Protein AF-A0AA97N995-F1 (afdb_monomer_lite)

Foldseek 3Di:
DPPDPVDDDDDPDDDDCVVVPDPVCCVPPDVVSPPPDDDDPPDDDDDDDDPCPDD

Secondary structure (DSSP, 8-state):
----TTS----S----GGGTS-GGGGGSS-TTTSTT----TT-PPPP---S----

Radius of gyration: 19.56 Å; chains: 1; bounding box: 44×30×36 Å

Sequence (55 aa):
MPLDHRRLRGPEESQPPALWAAAAAENDEDEEGAGSAPRDPCALRPLFARAGLLS

Structure (mmCIF, N/CA/C/O backbone):
data_AF-A0AA97N995-F1
#
_entry.id   AF-A0AA97N995-F1
#
loop_
_atom_site.group_PDB
_atom_site.id
_atom_site.type_symbol
_atom_site.label_atom_id
_atom_site.label_alt_id
_atom_site.label_comp_id
_atom_site.label_asym_id
_atom_site.label_entity_id
_atom_site.label_seq_id
_atom_site.pdbx_PDB_ins_code
_atom_site.Cartn_x
_atom_site.Cartn_y
_atom_site.Cartn_z
_atom_site.occupancy
_atom_site.B_iso_or_equiv
_atom_site.auth_seq_id
_atom_site.auth_comp_id
_atom_site.auth_asym_id
_atom_site.auth_atom_id
_atom_site.pdbx_PDB_model_num
ATOM 1 N N . MET A 1 1 ? 12.991 13.003 -14.646 1.00 54.47 1 MET A N 1
ATOM 2 C CA . MET A 1 1 ? 13.051 14.162 -13.722 1.00 54.47 1 MET A CA 1
ATOM 3 C C . MET A 1 1 ? 14.439 14.768 -13.833 1.00 54.47 1 MET A C 1
ATOM 5 O O . MET A 1 1 ? 15.378 13.982 -13.893 1.00 54.47 1 MET A O 1
ATOM 9 N N . PRO A 1 2 ? 14.600 16.100 -13.906 1.00 65.62 2 PRO A N 1
ATOM 10 C CA . PRO A 1 2 ? 15.922 16.721 -13.809 1.00 65.62 2 PRO A CA 1
ATOM 11 C C . PRO A 1 2 ? 16.653 16.180 -12.573 1.00 65.62 2 PRO A C 1
ATOM 13 O O . PRO A 1 2 ? 15.998 15.928 -11.561 1.00 65.62 2 PRO A O 1
ATOM 16 N N . LEU A 1 3 ? 17.970 15.966 -12.661 1.00 74.69 3 LEU A N 1
ATOM 17 C CA . LEU A 1 3 ? 18.782 15.415 -11.569 1.00 74.69 3 LEU A CA 1
ATOM 18 C C . LEU A 1 3 ? 18.550 16.213 -10.274 1.00 74.69 3 LEU A C 1
ATOM 20 O O . LEU A 1 3 ? 19.021 17.340 -10.137 1.00 74.69 3 LEU A O 1
ATOM 24 N N . ASP A 1 4 ? 17.815 15.634 -9.322 1.00 87.12 4 ASP A N 1
ATOM 25 C CA . ASP A 1 4 ? 17.590 16.254 -8.018 1.00 87.12 4 ASP A CA 1
ATOM 26 C C . ASP A 1 4 ? 18.879 16.163 -7.195 1.00 87.12 4 ASP A C 1
ATOM 28 O O . ASP A 1 4 ? 19.268 15.100 -6.712 1.00 87.12 4 ASP A O 1
ATOM 32 N N . HIS A 1 5 ? 19.554 17.299 -7.033 1.00 90.56 5 HIS A N 1
ATOM 33 C CA . HIS A 1 5 ? 20.814 17.393 -6.298 1.00 90.56 5 HIS A CA 1
ATOM 34 C C . HIS A 1 5 ? 20.661 17.289 -4.772 1.00 90.56 5 HIS A C 1
ATOM 36 O O . HIS A 1 5 ? 21.672 17.269 -4.071 1.00 90.56 5 HIS A O 1
ATOM 42 N N . ARG A 1 6 ? 19.432 17.245 -4.242 1.00 92.62 6 ARG A N 1
ATOM 43 C CA . ARG A 1 6 ? 19.164 17.105 -2.799 1.00 92.62 6 ARG A CA 1
ATOM 44 C C . ARG A 1 6 ? 18.863 15.669 -2.381 1.00 92.62 6 ARG A C 1
ATOM 46 O O . ARG A 1 6 ? 18.748 15.403 -1.187 1.00 92.62 6 ARG A O 1
ATOM 53 N N . ARG A 1 7 ? 18.719 14.752 -3.339 1.00 89.31 7 ARG A N 1
ATOM 54 C CA . ARG A 1 7 ? 18.424 13.338 -3.092 1.00 89.31 7 ARG A CA 1
ATOM 55 C C . ARG A 1 7 ? 19.610 12.465 -3.459 1.00 89.31 7 ARG A C 1
ATOM 57 O O . ARG A 1 7 ? 20.504 12.858 -4.208 1.00 89.31 7 ARG A O 1
ATOM 64 N N . LEU A 1 8 ? 19.595 11.247 -2.929 1.00 88.44 8 LEU A N 1
ATOM 65 C CA . LEU A 1 8 ? 20.512 10.210 -3.377 1.00 88.44 8 LEU A CA 1
ATOM 66 C C . LEU A 1 8 ? 20.268 9.924 -4.861 1.00 88.44 8 LEU A C 1
ATOM 68 O O . LEU A 1 8 ? 19.123 9.835 -5.308 1.00 88.44 8 LEU A O 1
ATOM 72 N N . ARG A 1 9 ? 21.358 9.789 -5.618 1.00 88.06 9 ARG A N 1
ATOM 73 C CA . ARG A 1 9 ? 21.298 9.492 -7.050 1.00 88.06 9 ARG A CA 1
ATOM 74 C C . ARG A 1 9 ? 20.975 8.013 -7.240 1.00 88.06 9 ARG A C 1
ATOM 76 O O . ARG A 1 9 ? 21.819 7.162 -6.977 1.00 88.06 9 ARG A O 1
ATOM 83 N N . GLY A 1 10 ? 19.743 7.735 -7.654 1.00 87.56 10 GLY A N 1
ATOM 84 C CA . GLY A 1 10 ? 19.320 6.425 -8.145 1.00 87.56 10 GLY A CA 1
ATOM 85 C C . GLY A 1 10 ? 19.602 6.252 -9.643 1.00 87.56 10 GLY A C 1
ATOM 86 O O . GLY A 1 10 ? 20.188 7.146 -10.261 1.00 87.56 10 GLY A O 1
ATOM 87 N N . PRO A 1 11 ? 19.184 5.120 -10.235 1.00 89.81 11 PRO A N 1
ATOM 88 C CA . PRO A 1 11 ? 19.184 4.959 -11.685 1.00 89.81 11 PRO A CA 1
ATOM 89 C C . PRO A 1 11 ? 18.287 6.011 -12.351 1.00 89.81 11 PRO A C 1
ATOM 91 O O . PRO A 1 11 ? 17.326 6.492 -11.749 1.00 89.81 11 PRO A O 1
ATOM 94 N N . GLU A 1 12 ? 18.598 6.358 -13.601 1.00 88.06 12 GLU A N 1
ATOM 95 C CA . GLU A 1 12 ? 17.800 7.320 -14.375 1.00 88.06 12 GLU A CA 1
ATOM 96 C C . GLU A 1 12 ? 16.389 6.789 -14.661 1.00 88.06 12 GLU A C 1
ATOM 98 O O . GLU A 1 12 ? 15.420 7.548 -14.620 1.00 88.06 12 GLU A O 1
ATOM 103 N N . GLU A 1 13 ? 16.274 5.475 -14.877 1.00 87.56 13 GLU A N 1
ATOM 104 C CA . GLU A 1 13 ? 15.017 4.779 -15.130 1.00 87.56 13 GLU A CA 1
ATOM 105 C C . GLU A 1 13 ? 14.878 3.543 -14.234 1.00 87.56 13 GLU A C 1
ATOM 107 O O . GLU A 1 13 ? 15.819 2.775 -14.031 1.00 87.56 13 GLU A O 1
ATOM 112 N N . SER A 1 14 ? 13.669 3.332 -13.716 1.00 89.62 14 SER A N 1
ATOM 113 C CA . SER A 1 14 ? 13.271 2.106 -13.029 1.00 89.62 14 SER A CA 1
ATOM 114 C C . SER A 1 14 ? 11.814 1.820 -13.369 1.00 89.62 14 SER A C 1
ATOM 116 O O . SER A 1 14 ? 10.930 2.594 -12.999 1.00 89.62 14 SER A O 1
ATOM 118 N N . GLN A 1 15 ? 11.556 0.735 -14.090 1.00 91.06 15 GLN A N 1
ATOM 119 C CA . GLN A 1 15 ? 10.193 0.310 -14.396 1.00 91.06 15 GLN A CA 1
ATOM 120 C C . GLN A 1 15 ? 9.666 -0.597 -13.254 1.00 91.06 15 GLN A C 1
ATOM 122 O O . GLN A 1 15 ? 10.431 -1.416 -12.734 1.00 91.06 15 GLN A O 1
ATOM 127 N N . PRO A 1 16 ? 8.408 -0.434 -12.798 1.00 90.00 16 PRO A N 1
ATOM 128 C CA . PRO A 1 16 ? 7.852 -1.237 -11.710 1.00 90.00 16 PRO A CA 1
ATOM 129 C C . PRO A 1 16 ? 7.483 -2.659 -12.173 1.00 90.00 16 PRO A C 1
ATOM 131 O O . PRO A 1 16 ? 6.960 -2.815 -13.277 1.00 90.00 16 PRO A O 1
ATOM 134 N N . PRO A 1 17 ? 7.678 -3.690 -11.322 1.00 86.19 17 PRO A N 1
ATOM 135 C CA . PRO A 1 17 ? 7.465 -5.097 -11.676 1.00 86.19 17 PRO A CA 1
ATOM 136 C C . PRO A 1 17 ? 6.051 -5.415 -12.184 1.00 86.19 17 PRO A C 1
ATOM 138 O O . PRO A 1 17 ? 5.898 -6.302 -13.019 1.00 86.19 17 PRO A O 1
ATOM 141 N N . ALA A 1 18 ? 5.038 -4.669 -11.729 1.00 85.88 18 ALA A N 1
ATOM 142 C CA . ALA A 1 18 ? 3.638 -4.844 -12.119 1.00 85.88 18 ALA A CA 1
ATOM 143 C C . ALA A 1 18 ? 3.406 -4.749 -13.638 1.00 85.88 18 ALA A C 1
ATOM 145 O O . ALA A 1 18 ? 2.553 -5.452 -14.166 1.00 85.88 18 ALA A O 1
ATOM 146 N N . LEU A 1 19 ? 4.209 -3.960 -14.366 1.00 84.00 19 LEU A N 1
ATOM 147 C CA . LEU A 1 19 ? 4.079 -3.828 -15.825 1.00 84.00 19 LEU A CA 1
ATOM 148 C C . LEU A 1 19 ? 4.401 -5.119 -16.584 1.00 84.00 19 LEU A C 1
ATOM 150 O O . LEU A 1 19 ? 3.980 -5.281 -17.728 1.00 84.00 19 LEU A O 1
ATOM 154 N N . TRP A 1 20 ? 5.166 -6.017 -15.967 1.00 82.12 20 TRP A N 1
ATOM 155 C CA . TRP A 1 20 ? 5.560 -7.291 -16.570 1.00 82.12 20 TRP A CA 1
ATOM 156 C C . TRP A 1 20 ? 5.067 -8.495 -15.778 1.00 82.12 20 TRP A C 1
ATOM 158 O O . TRP A 1 20 ? 5.310 -9.634 -16.182 1.00 82.12 20 TRP A O 1
ATOM 168 N N . ALA A 1 21 ? 4.367 -8.267 -14.667 1.00 84.69 21 ALA A N 1
ATOM 169 C CA . ALA A 1 21 ? 3.559 -9.303 -14.067 1.00 84.69 21 ALA A CA 1
ATOM 170 C C . ALA A 1 21 ? 2.481 -9.671 -15.096 1.00 84.69 21 ALA A C 1
ATOM 172 O O . ALA A 1 21 ? 1.653 -8.845 -15.474 1.00 84.69 21 ALA A O 1
ATOM 173 N N . ALA A 1 22 ? 2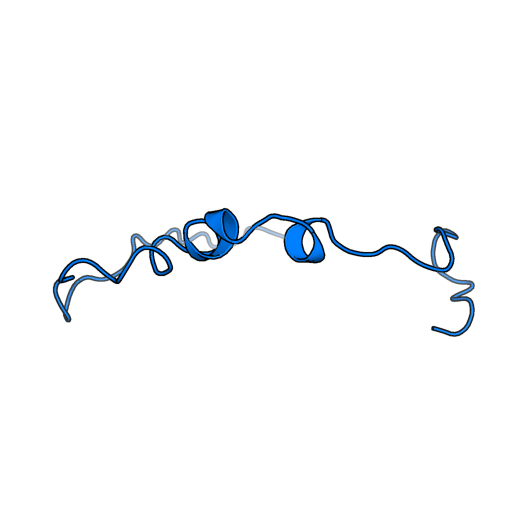.507 -10.910 -15.595 1.00 73.62 22 ALA A N 1
ATOM 174 C CA . ALA A 1 22 ? 1.364 -11.448 -16.324 1.00 73.62 22 ALA A CA 1
ATOM 175 C C . ALA A 1 22 ? 0.113 -11.271 -15.445 1.00 73.62 22 ALA A C 1
ATOM 177 O O . ALA A 1 22 ? 0.237 -11.349 -14.223 1.00 73.62 22 ALA A O 1
ATOM 178 N N . ALA A 1 23 ? -1.055 -11.040 -16.054 1.00 60.56 23 ALA A N 1
ATOM 179 C CA . ALA A 1 23 ? -2.334 -10.627 -15.448 1.00 60.56 23 ALA A CA 1
ATOM 180 C C . ALA A 1 23 ? -2.920 -11.521 -14.318 1.00 60.56 23 ALA A C 1
ATOM 182 O O . ALA A 1 23 ? -4.110 -11.485 -14.043 1.00 60.56 23 ALA A O 1
ATOM 183 N N . ALA A 1 24 ? -2.111 -12.319 -13.623 1.00 54.88 24 ALA A N 1
ATOM 184 C CA . ALA A 1 24 ? -2.393 -12.803 -12.278 1.00 54.88 24 ALA A CA 1
ATOM 185 C C . ALA A 1 24 ? -2.354 -11.677 -11.221 1.00 54.88 24 ALA A C 1
ATOM 187 O O . ALA A 1 24 ? -2.870 -11.872 -10.127 1.00 54.88 24 ALA A O 1
ATOM 188 N N . ALA A 1 25 ? -1.788 -10.506 -11.548 1.00 53.97 25 ALA A N 1
ATOM 189 C CA . ALA A 1 25 ? -1.770 -9.323 -10.680 1.00 53.97 25 ALA A CA 1
ATOM 190 C C . ALA A 1 25 ? -3.028 -8.436 -10.780 1.00 53.97 25 ALA A C 1
ATOM 192 O O . ALA A 1 25 ? -3.141 -7.488 -10.017 1.00 53.97 25 ALA A O 1
ATOM 193 N N . GLU A 1 26 ? -4.009 -8.748 -11.641 1.00 49.88 26 GLU A N 1
ATOM 194 C CA . GLU A 1 26 ? -5.350 -8.144 -11.496 1.00 49.88 26 GLU A CA 1
ATOM 195 C C . GLU A 1 26 ? -6.101 -8.710 -10.273 1.00 49.88 26 GLU A C 1
ATOM 197 O O . GLU A 1 26 ? -7.098 -8.142 -9.844 1.00 49.88 26 GLU A O 1
ATOM 202 N N . ASN A 1 27 ? -5.594 -9.792 -9.667 1.00 47.91 27 ASN A N 1
ATOM 203 C CA . ASN A 1 27 ? -6.175 -10.424 -8.481 1.00 47.91 27 ASN A CA 1
ATOM 204 C C . ASN A 1 27 ? -5.459 -10.097 -7.161 1.00 47.91 27 ASN A C 1
ATOM 206 O O . ASN A 1 27 ? -5.891 -10.611 -6.133 1.00 47.91 27 ASN A O 1
ATOM 210 N N . ASP A 1 28 ? -4.383 -9.304 -7.172 1.00 50.12 28 ASP A N 1
ATOM 211 C CA . ASP A 1 28 ? -3.533 -9.110 -5.981 1.00 50.12 28 ASP A CA 1
ATOM 212 C C . ASP A 1 28 ? -3.106 -7.645 -5.758 1.00 50.12 28 ASP A C 1
ATOM 214 O O . ASP A 1 28 ? -2.167 -7.372 -5.013 1.00 50.12 28 ASP A O 1
ATOM 218 N N . GLU A 1 29 ? -3.795 -6.686 -6.393 1.00 48.19 29 GLU A N 1
ATOM 219 C CA . GLU A 1 29 ? -3.693 -5.260 -6.030 1.00 48.19 29 GLU A CA 1
ATOM 220 C C . GLU A 1 29 ? -4.853 -4.752 -5.179 1.00 48.19 29 GLU A C 1
ATOM 222 O O . GLU A 1 29 ? -4.757 -3.650 -4.667 1.00 48.19 29 GLU A O 1
ATOM 227 N N . ASP A 1 30 ? -5.861 -5.574 -4.905 1.00 44.41 30 ASP A N 1
ATOM 228 C CA . ASP A 1 30 ? -6.741 -5.410 -3.756 1.00 44.41 30 ASP A CA 1
ATOM 229 C C . ASP A 1 30 ? -7.417 -6.767 -3.491 1.00 44.41 30 ASP A C 1
ATOM 231 O O . ASP A 1 30 ? -7.754 -7.506 -4.416 1.00 44.41 30 ASP A O 1
ATOM 235 N N . GLU A 1 31 ? -7.810 -7.024 -2.246 1.00 50.16 31 GLU A N 1
ATOM 236 C CA . GLU A 1 31 ? -8.989 -7.849 -1.916 1.00 50.16 31 GLU A CA 1
ATOM 237 C C . GLU A 1 31 ? -10.293 -7.355 -2.617 1.00 50.16 31 GLU A C 1
ATOM 239 O O . GLU A 1 31 ? -11.390 -7.828 -2.328 1.00 50.16 31 GLU A O 1
ATOM 244 N N . GLU A 1 32 ? -10.191 -6.415 -3.562 1.00 48.31 32 GLU A N 1
ATOM 245 C CA . GLU A 1 32 ? -11.198 -5.921 -4.494 1.00 48.31 32 GLU A CA 1
ATOM 246 C C . GLU A 1 32 ? -10.880 -6.246 -5.983 1.00 48.31 32 GLU A C 1
ATOM 248 O O . GLU A 1 32 ? -11.636 -5.832 -6.860 1.00 48.31 32 GLU A O 1
ATOM 253 N N . GLY A 1 33 ? -9.831 -7.025 -6.290 1.00 48.09 33 GLY A N 1
ATOM 254 C CA . GLY A 1 33 ? -9.441 -7.427 -7.658 1.00 48.09 33 GLY A CA 1
ATOM 255 C C . GLY A 1 33 ? -9.944 -8.805 -8.117 1.00 48.09 33 GLY A C 1
ATOM 256 O O . GLY A 1 33 ? -10.183 -9.022 -9.302 1.00 48.09 33 GLY A O 1
ATOM 257 N N . ALA A 1 34 ? -10.233 -9.724 -7.192 1.00 47.75 34 ALA A N 1
ATOM 258 C CA . ALA A 1 34 ? -10.866 -11.005 -7.507 1.00 47.75 34 ALA A CA 1
ATOM 259 C C . ALA A 1 34 ? -12.386 -10.868 -7.502 1.00 47.75 34 ALA A C 1
ATOM 261 O O . ALA A 1 34 ? -13.032 -11.228 -6.522 1.00 47.75 34 ALA A O 1
ATOM 262 N N . GLY A 1 35 ? -12.934 -10.299 -8.585 1.00 47.03 35 GLY A N 1
ATOM 263 C CA . GLY A 1 35 ? -14.369 -10.225 -8.883 1.00 47.03 35 GLY A CA 1
ATOM 264 C C . GLY A 1 35 ? -15.228 -10.114 -7.631 1.00 47.03 35 GLY A C 1
ATOM 265 O O . GLY A 1 35 ? -15.836 -11.113 -7.263 1.00 47.03 35 GLY A O 1
ATOM 266 N N . SER A 1 36 ? -15.183 -8.941 -6.976 1.00 55.19 36 SER A N 1
ATOM 267 C CA . SER A 1 36 ? -15.795 -8.633 -5.673 1.00 55.19 36 SER A CA 1
ATOM 268 C C . SER A 1 36 ? -16.906 -9.618 -5.312 1.00 55.19 36 SER A C 1
ATOM 270 O O . SER A 1 36 ? -18.048 -9.498 -5.768 1.00 55.19 36 SER A O 1
ATOM 272 N N . ALA A 1 37 ? -16.546 -10.649 -4.541 1.00 69.62 37 ALA A N 1
ATOM 273 C CA . ALA A 1 37 ? -17.535 -11.556 -3.986 1.00 69.62 37 ALA A CA 1
ATOM 274 C C . ALA A 1 37 ? -18.586 -10.702 -3.259 1.00 69.62 37 ALA A C 1
ATOM 276 O O . ALA A 1 37 ? -18.215 -9.680 -2.673 1.00 69.62 37 ALA A O 1
ATOM 277 N N . PRO A 1 38 ? -19.883 -11.059 -3.303 1.00 78.31 38 PRO A N 1
ATOM 278 C CA . PRO A 1 38 ? -20.934 -10.203 -2.770 1.00 78.31 38 PRO A CA 1
ATOM 279 C C . PRO A 1 38 ? -20.639 -9.854 -1.307 1.00 78.31 38 PRO A C 1
ATOM 281 O O . PRO A 1 38 ? -20.735 -10.699 -0.417 1.00 78.31 38 PRO A O 1
ATOM 284 N N . ARG A 1 39 ? -20.242 -8.599 -1.078 1.00 78.44 39 ARG A N 1
ATOM 285 C CA . ARG A 1 39 ? -19.948 -8.035 0.237 1.00 78.44 39 ARG A CA 1
ATOM 286 C C . ARG A 1 39 ? -21.201 -7.349 0.765 1.00 78.44 39 ARG A C 1
ATOM 288 O O . ARG A 1 39 ? -21.962 -6.758 0.003 1.00 78.44 39 ARG A O 1
ATOM 295 N N . ASP A 1 40 ? -21.410 -7.418 2.075 1.00 85.12 40 ASP A N 1
ATOM 296 C CA . ASP A 1 40 ? -22.470 -6.655 2.733 1.00 85.12 40 ASP A CA 1
ATOM 297 C C . ASP A 1 40 ? -22.236 -5.144 2.506 1.00 85.12 40 ASP A C 1
ATOM 299 O O . ASP A 1 40 ? -21.170 -4.642 2.882 1.00 85.12 40 ASP A O 1
ATOM 303 N N . PRO A 1 41 ? -23.195 -4.406 1.903 1.00 86.44 41 PRO A N 1
ATOM 304 C CA . PRO A 1 41 ? -23.049 -2.975 1.625 1.00 86.44 41 PRO A CA 1
ATOM 305 C C . PRO A 1 41 ? -22.866 -2.128 2.892 1.00 86.44 41 PRO A C 1
ATOM 307 O O . PRO A 1 41 ? -22.384 -0.999 2.809 1.00 86.44 41 PRO A O 1
ATOM 310 N N . CYS A 1 42 ? -23.229 -2.662 4.061 1.00 90.25 42 CYS A N 1
ATOM 311 C CA . CYS A 1 42 ? -23.081 -1.998 5.351 1.00 90.25 42 CYS A CA 1
ATOM 312 C C . CYS A 1 42 ? -21.808 -2.419 6.110 1.00 90.25 42 CYS A C 1
ATOM 314 O O . CYS A 1 42 ? -21.544 -1.889 7.193 1.00 90.25 42 CYS A O 1
ATOM 316 N N . ALA A 1 43 ? -21.004 -3.348 5.579 1.00 88.69 43 ALA A N 1
ATOM 317 C CA . ALA A 1 43 ? -19.823 -3.854 6.272 1.00 88.69 43 ALA A CA 1
ATOM 318 C C . ALA A 1 43 ? -18.652 -2.863 6.230 1.00 88.69 43 ALA A C 1
ATOM 320 O O . ALA A 1 43 ? -17.976 -2.691 5.211 1.00 88.69 43 ALA A O 1
ATOM 321 N N . LEU A 1 44 ? -18.346 -2.274 7.386 1.00 87.88 44 LEU A N 1
ATOM 322 C CA . LEU A 1 44 ? -17.173 -1.423 7.570 1.00 87.88 44 LEU A CA 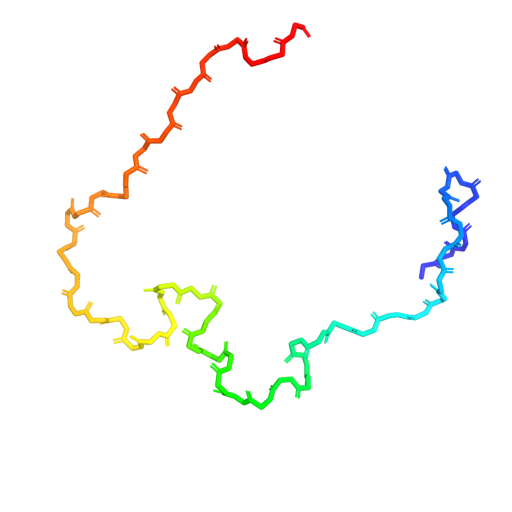1
ATOM 323 C C . LEU A 1 44 ? -15.877 -2.250 7.572 1.00 87.88 44 LEU A C 1
ATOM 325 O O . LEU A 1 44 ? -15.835 -3.378 8.065 1.00 87.88 44 LEU A O 1
ATOM 329 N N . ARG A 1 45 ? -14.792 -1.677 7.039 1.00 88.88 45 ARG A N 1
ATOM 330 C CA . ARG A 1 45 ? -13.441 -2.245 7.183 1.00 88.88 45 ARG A CA 1
ATOM 331 C C . ARG A 1 45 ? -12.987 -2.125 8.648 1.00 88.88 45 ARG A C 1
ATOM 333 O O . ARG A 1 45 ? -13.336 -1.137 9.300 1.00 88.88 45 ARG A O 1
ATOM 340 N N . PRO A 1 46 ? -12.212 -3.090 9.174 1.00 91.88 46 PRO A N 1
ATOM 341 C CA . PRO A 1 46 ? -11.670 -2.993 10.524 1.00 91.88 46 PRO A CA 1
ATOM 342 C C . PRO A 1 46 ? -10.821 -1.723 10.661 1.00 91.8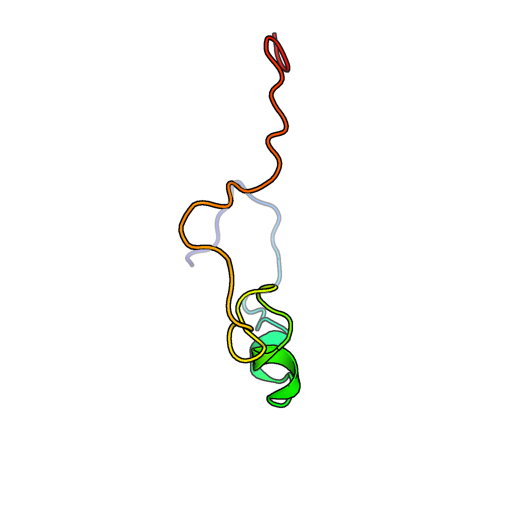8 46 PRO A C 1
ATOM 344 O O . PRO A 1 46 ? -9.960 -1.442 9.828 1.00 91.88 46 PRO A O 1
ATOM 347 N N . LEU A 1 47 ? -11.087 -0.947 11.711 1.00 93.81 47 LEU A N 1
ATOM 348 C CA . LEU A 1 47 ? -10.426 0.330 11.959 1.00 93.81 47 LEU A CA 1
ATOM 349 C C . LEU A 1 47 ? -9.293 0.158 12.975 1.00 93.81 47 LEU A C 1
ATOM 351 O O . LEU A 1 47 ? -9.521 -0.313 14.087 1.00 93.81 47 LEU A O 1
ATOM 355 N N . PHE A 1 48 ? -8.093 0.624 12.626 1.00 94.19 48 PHE A N 1
ATOM 356 C CA . PHE A 1 48 ? -7.005 0.826 13.581 1.00 94.19 48 PHE A CA 1
ATOM 357 C C . PHE A 1 48 ? -6.817 2.326 13.833 1.00 94.19 48 PHE A C 1
ATOM 359 O O . PHE A 1 48 ? -6.444 3.067 12.926 1.00 94.19 48 PHE A O 1
ATOM 366 N N . ALA A 1 49 ? -7.079 2.779 15.062 1.00 94.38 49 ALA A N 1
ATOM 367 C CA . ALA A 1 49 ? -6.971 4.185 15.449 1.00 94.38 49 ALA A CA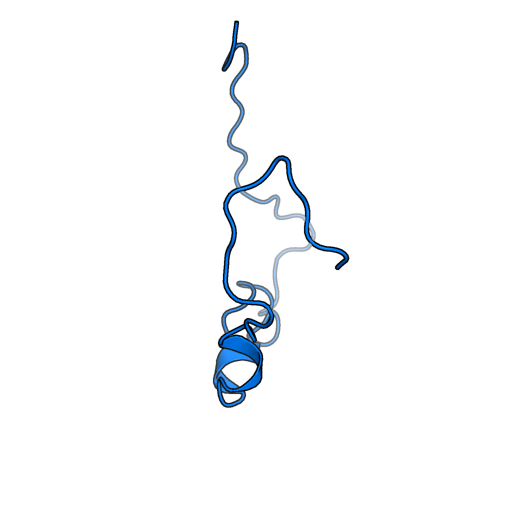 1
ATOM 368 C C . ALA A 1 49 ? -5.963 4.367 16.593 1.00 94.38 49 ALA A C 1
ATOM 370 O O . ALA A 1 49 ? -6.047 3.696 17.622 1.00 94.38 49 ALA A O 1
ATOM 371 N N . ARG A 1 50 ? -5.023 5.307 16.423 1.00 94.75 50 A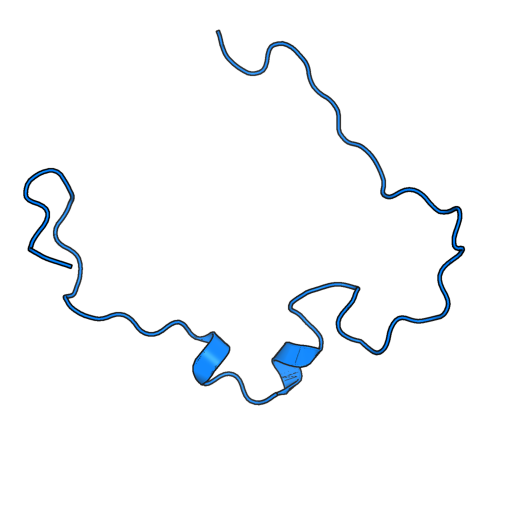RG A N 1
ATOM 372 C CA . ARG A 1 50 ? -4.024 5.681 17.434 1.00 94.75 50 ARG A CA 1
ATOM 373 C C . ARG A 1 50 ? -3.841 7.197 17.468 1.00 94.75 50 ARG A C 1
ATOM 375 O O . ARG A 1 50 ? -3.584 7.808 16.436 1.00 94.75 50 ARG A O 1
ATOM 382 N N . ALA A 1 51 ? -3.920 7.787 18.660 1.00 94.50 51 ALA A N 1
ATOM 383 C CA . ALA A 1 51 ? -3.623 9.200 18.896 1.00 94.50 51 ALA A CA 1
ATOM 384 C C . ALA A 1 51 ? -2.221 9.374 19.507 1.00 94.50 51 ALA A C 1
ATOM 386 O O . ALA A 1 51 ? -1.749 8.497 20.230 1.00 94.50 51 ALA A O 1
ATOM 387 N N . GLY A 1 52 ? -1.559 10.498 19.204 1.00 93.88 52 GLY A N 1
ATOM 388 C CA . GLY A 1 52 ? -0.239 10.832 19.759 1.00 93.88 52 GLY A CA 1
ATOM 389 C C . GLY A 1 52 ? 0.894 9.920 19.275 1.00 93.88 52 GLY A C 1
ATOM 390 O O . GLY A 1 52 ? 1.744 9.521 20.065 1.00 93.88 52 GLY A O 1
ATOM 391 N N . LEU A 1 53 ? 0.885 9.521 17.996 1.00 94.50 53 LEU A N 1
ATOM 392 C CA . LEU A 1 53 ? 1.938 8.662 17.438 1.00 94.50 53 LEU A CA 1
ATOM 393 C C . LEU A 1 53 ? 3.307 9.358 17.418 1.00 94.50 53 LEU A C 1
ATOM 395 O O . LEU A 1 53 ? 4.321 8.709 17.658 1.00 94.50 53 LEU A O 1
ATOM 399 N N . LEU A 1 54 ? 3.319 10.653 17.123 1.00 92.62 54 LEU A N 1
ATOM 400 C CA . LEU A 1 54 ? 4.516 11.478 17.045 1.00 92.62 54 LEU A CA 1
ATOM 401 C C . LEU A 1 54 ? 4.377 12.653 18.018 1.00 92.62 54 LEU A C 1
ATOM 403 O O . LEU A 1 54 ? 3.255 13.062 18.328 1.00 92.62 54 LEU A O 1
ATOM 407 N N . SER A 1 55 ? 5.523 13.146 18.490 1.00 77.88 55 SER A N 1
ATOM 408 C CA . SER A 1 55 ? 5.639 14.365 19.296 1.00 77.88 55 SER A CA 1
ATOM 409 C C . SER A 1 55 ? 5.82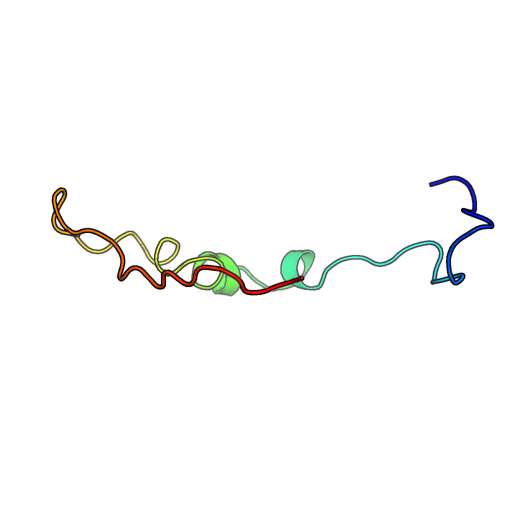5 15.597 18.423 1.00 77.88 55 SER A C 1
ATOM 411 O O . SER A 1 55 ? 6.360 15.450 17.302 1.00 77.88 55 SER A O 1
#

pLDDT: mean 76.97, std 17.25, range [44.41, 94.75]

Organism: NCBI:txid47692

InterPro domains:
  IPR027408 PNPase/RNase PH domain superfamily [G3DSA:3.30.230.70] (2-55)